Protein AF-A0A564T8R4-F1 (afdb_monomer_lite)

Structure (mmCIF, N/CA/C/O backbone):
data_AF-A0A564T8R4-F1
#
_entry.id   AF-A0A564T8R4-F1
#
loop_
_atom_site.group_PDB
_atom_site.id
_atom_site.type_symbol
_atom_site.label_atom_id
_atom_site.label_alt_id
_atom_site.label_comp_id
_atom_site.label_asym_id
_atom_site.label_entity_id
_atom_site.label_seq_id
_atom_site.pdbx_PDB_ins_code
_atom_site.Cartn_x
_atom_site.Cartn_y
_atom_site.Cartn_z
_atom_site.occupancy
_atom_site.B_iso_or_equiv
_atom_site.auth_seq_id
_atom_site.auth_comp_id
_atom_site.auth_asym_id
_atom_site.auth_atom_id
_atom_site.pdbx_PDB_model_num
ATOM 1 N N . MET A 1 1 ? -27.399 5.917 9.623 1.00 41.03 1 MET A N 1
ATOM 2 C CA . MET A 1 1 ? -26.112 5.172 9.595 1.00 41.03 1 MET A CA 1
ATOM 3 C C . MET A 1 1 ? -25.336 5.195 8.256 1.00 41.03 1 MET A C 1
ATOM 5 O O . MET A 1 1 ? -24.239 4.658 8.219 1.00 41.03 1 MET A O 1
ATOM 9 N N . LYS A 1 2 ? -25.805 5.840 7.167 1.00 41.81 2 LYS A N 1
ATOM 10 C CA . LYS A 1 2 ? -25.158 5.752 5.830 1.00 41.81 2 LYS A CA 1
ATOM 11 C C . LYS A 1 2 ? -23.961 6.697 5.569 1.00 41.81 2 LYS A C 1
ATOM 13 O O . LYS A 1 2 ? -23.139 6.400 4.714 1.00 41.81 2 LYS A O 1
ATOM 18 N N . LYS A 1 3 ? -23.811 7.809 6.306 1.00 46.66 3 LYS A N 1
ATOM 19 C CA . LYS A 1 3 ? -22.878 8.909 5.946 1.00 46.66 3 LYS A CA 1
ATOM 20 C C . LYS A 1 3 ? -21.418 8.731 6.411 1.00 46.66 3 LYS A C 1
ATOM 22 O O . LYS A 1 3 ? -20.539 9.432 5.925 1.00 46.66 3 LYS A O 1
ATOM 27 N N . LYS A 1 4 ? -21.149 7.827 7.365 1.00 51.19 4 LYS A N 1
ATOM 28 C CA . LYS A 1 4 ? -19.799 7.616 7.939 1.00 51.19 4 LYS A CA 1
ATOM 29 C C . LYS A 1 4 ? -18.971 6.595 7.150 1.00 51.19 4 LYS A C 1
ATOM 31 O O . LYS A 1 4 ? -17.756 6.721 7.086 1.00 51.19 4 LYS A O 1
ATOM 36 N N . ASN A 1 5 ? -19.630 5.633 6.498 1.00 55.16 5 ASN A N 1
ATOM 37 C CA . ASN A 1 5 ? -18.953 4.580 5.736 1.00 55.16 5 ASN A CA 1
ATOM 38 C C . ASN A 1 5 ? -18.446 5.069 4.364 1.00 55.16 5 ASN A C 1
ATOM 40 O O . ASN A 1 5 ? -17.424 4.593 3.883 1.00 55.16 5 ASN A O 1
ATOM 44 N N . SER A 1 6 ? -19.106 6.069 3.765 1.00 58.03 6 SER A N 1
ATOM 45 C CA . SER A 1 6 ? -18.702 6.642 2.472 1.00 58.03 6 SER A CA 1
ATOM 46 C C . SER A 1 6 ? -17.365 7.385 2.531 1.00 58.03 6 SER A C 1
ATOM 48 O O . SER A 1 6 ? -16.580 7.295 1.594 1.00 58.03 6 SER A O 1
ATOM 50 N N . LYS A 1 7 ? -17.061 8.064 3.647 1.00 65.88 7 LYS A N 1
ATOM 51 C CA . LYS A 1 7 ? -15.781 8.773 3.838 1.00 65.88 7 LYS A CA 1
ATOM 52 C C . LYS A 1 7 ? -14.586 7.819 3.880 1.00 65.88 7 LYS A C 1
ATOM 54 O O . LYS A 1 7 ? -13.523 8.143 3.367 1.00 65.88 7 LYS A O 1
ATOM 59 N N . ASN A 1 8 ? -14.782 6.635 4.455 1.00 72.00 8 ASN A N 1
ATOM 60 C CA . ASN A 1 8 ? -13.748 5.610 4.530 1.00 72.00 8 ASN A CA 1
ATOM 61 C C . ASN A 1 8 ? -13.461 4.995 3.160 1.00 72.00 8 ASN A C 1
ATOM 63 O O . ASN A 1 8 ? -12.305 4.779 2.829 1.00 72.00 8 ASN A O 1
ATOM 67 N N . ILE A 1 9 ? -14.498 4.740 2.359 1.00 72.94 9 ILE A N 1
ATOM 68 C CA . ILE A 1 9 ? -14.349 4.222 0.990 1.00 72.94 9 ILE A CA 1
ATOM 69 C C . ILE A 1 9 ? -13.658 5.259 0.099 1.00 72.94 9 ILE A C 1
ATOM 71 O O . ILE A 1 9 ? -12.736 4.916 -0.632 1.00 72.94 9 ILE A O 1
ATOM 75 N N . LEU A 1 10 ? -14.036 6.534 0.226 1.00 80.56 10 LEU A N 1
ATOM 76 C CA . LEU A 1 10 ? -13.415 7.627 -0.521 1.00 80.56 10 LEU A CA 1
ATOM 77 C C . LEU A 1 10 ? -11.901 7.723 -0.271 1.00 80.56 10 LEU A C 1
ATOM 79 O O . LEU A 1 10 ? -11.152 7.970 -1.208 1.00 80.56 10 LEU A O 1
ATOM 83 N N . LEU A 1 11 ? -11.447 7.486 0.964 1.00 84.69 11 LEU A N 1
ATOM 84 C CA . LEU A 1 11 ? -10.023 7.478 1.310 1.00 84.69 11 LEU A CA 1
ATOM 85 C C . LEU A 1 11 ? -9.243 6.420 0.510 1.00 84.69 11 LEU A C 1
ATOM 87 O O . LEU A 1 11 ? -8.181 6.719 -0.033 1.00 84.69 11 LEU A O 1
ATOM 91 N N . TRP A 1 12 ? -9.790 5.206 0.402 1.00 82.94 12 TRP A N 1
ATOM 92 C CA . TRP A 1 12 ? -9.191 4.138 -0.401 1.00 82.94 12 TRP A CA 1
ATOM 93 C C . TRP A 1 12 ? -9.220 4.474 -1.895 1.00 82.94 12 TRP A C 1
ATOM 95 O O . TRP A 1 12 ? -8.229 4.261 -2.583 1.00 82.94 12 TRP A O 1
ATOM 105 N N . CYS A 1 13 ? -10.302 5.082 -2.393 1.00 83.00 13 CYS A N 1
ATOM 106 C CA . CYS A 1 13 ? -10.384 5.522 -3.788 1.00 83.00 13 CYS A CA 1
ATOM 107 C C . CYS A 1 13 ? -9.343 6.598 -4.134 1.00 83.00 13 CYS A C 1
ATOM 109 O O . CYS A 1 13 ? -8.703 6.504 -5.178 1.00 83.00 13 CYS A O 1
ATOM 111 N N . ILE A 1 14 ? -9.148 7.597 -3.265 1.00 86.38 14 ILE A N 1
ATOM 112 C CA . ILE A 1 14 ? -8.132 8.645 -3.457 1.00 86.38 14 ILE A CA 1
ATOM 113 C C . ILE A 1 14 ? -6.738 8.020 -3.478 1.00 86.38 14 ILE A C 1
ATOM 115 O O . ILE A 1 14 ? -5.937 8.319 -4.358 1.00 86.38 14 ILE A O 1
ATOM 119 N N . SER A 1 15 ? -6.467 7.117 -2.541 1.00 85.44 15 SER A N 1
ATOM 120 C CA . SER A 1 15 ? -5.196 6.406 -2.474 1.00 85.44 15 SER A CA 1
ATOM 121 C C . SER A 1 15 ? -4.929 5.587 -3.747 1.00 85.44 15 SER A C 1
ATOM 123 O O . SER A 1 15 ? -3.825 5.643 -4.290 1.00 85.44 15 SER A O 1
ATOM 125 N N . CYS A 1 16 ? -5.946 4.902 -4.285 1.00 83.38 16 CYS A N 1
ATOM 126 C CA . CYS A 1 16 ? -5.830 4.170 -5.548 1.00 83.38 16 CYS A CA 1
ATOM 127 C C . CYS A 1 16 ? -5.540 5.118 -6.716 1.00 83.38 16 CYS A C 1
ATOM 129 O O . CYS A 1 16 ? -4.692 4.815 -7.549 1.00 83.38 16 CYS A O 1
ATOM 131 N N . ALA A 1 17 ? -6.216 6.269 -6.776 1.00 85.31 17 ALA A N 1
ATOM 132 C CA . ALA A 1 17 ? -6.003 7.256 -7.831 1.00 85.31 17 ALA A CA 1
ATOM 133 C C . ALA A 1 17 ? -4.572 7.819 -7.807 1.00 85.31 17 ALA A C 1
ATOM 135 O O . ALA A 1 17 ? -3.930 7.907 -8.852 1.00 85.31 17 ALA A O 1
ATOM 136 N N . VAL A 1 18 ? -4.042 8.132 -6.618 1.00 85.00 18 VAL A N 1
ATOM 137 C CA . VAL A 1 18 ? -2.654 8.595 -6.447 1.00 85.00 18 VAL A CA 1
ATOM 138 C C . VAL A 1 18 ? -1.670 7.524 -6.9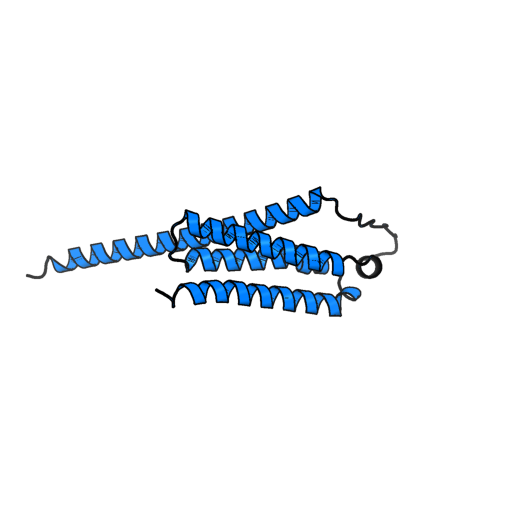11 1.00 85.00 18 VAL A C 1
ATOM 140 O O . VAL A 1 18 ? -0.763 7.824 -7.688 1.00 85.00 18 VAL A O 1
ATOM 143 N N . PHE A 1 19 ? -1.882 6.274 -6.496 1.00 83.56 19 PHE A N 1
ATOM 144 C CA . PHE A 1 19 ? -1.041 5.156 -6.910 1.00 83.56 19 PHE A CA 1
ATOM 145 C C . PHE A 1 19 ? -1.036 4.988 -8.437 1.00 83.56 19 PHE A C 1
ATOM 147 O O . PHE A 1 19 ? 0.029 5.050 -9.046 1.00 83.56 19 PHE A O 1
ATOM 154 N N . LEU A 1 20 ? -2.212 4.907 -9.068 1.00 81.94 20 LEU A N 1
ATOM 155 C CA . LEU A 1 20 ? -2.336 4.752 -10.521 1.00 81.94 20 LEU A CA 1
ATOM 156 C C . LEU A 1 20 ? -1.738 5.931 -11.296 1.00 81.94 20 LEU A C 1
ATOM 158 O O . LEU A 1 20 ? -1.021 5.718 -12.269 1.00 81.94 20 LEU A O 1
ATOM 162 N N . SER A 1 21 ? -1.984 7.171 -10.861 1.00 82.12 21 SER A N 1
ATOM 163 C CA . SER A 1 21 ? -1.413 8.357 -11.515 1.00 82.12 21 SER A CA 1
ATOM 164 C C . SER A 1 21 ? 0.117 8.362 -11.471 1.00 82.12 21 SER A C 1
ATOM 166 O O . SER A 1 21 ? 0.767 8.721 -12.453 1.00 82.12 21 SER A O 1
ATOM 168 N N . THR A 1 22 ? 0.696 7.891 -10.363 1.00 79.06 22 THR A N 1
ATOM 169 C CA . THR A 1 22 ? 2.147 7.810 -10.211 1.00 79.06 22 THR A CA 1
ATOM 170 C C . THR A 1 22 ? 2.721 6.680 -11.059 1.00 79.06 22 THR A C 1
ATOM 172 O O . THR A 1 22 ? 3.738 6.874 -11.717 1.00 79.06 22 THR A O 1
ATOM 175 N N . SER A 1 23 ? 2.039 5.534 -11.132 1.00 75.50 23 SER A N 1
ATOM 176 C CA . SER A 1 23 ? 2.393 4.446 -12.049 1.00 75.50 23 SER A CA 1
ATOM 177 C C . SER A 1 23 ? 2.401 4.905 -13.511 1.00 75.50 23 SER A C 1
ATOM 179 O O . SER A 1 23 ? 3.363 4.637 -14.222 1.00 75.50 23 SER A O 1
ATOM 181 N N . VAL A 1 24 ? 1.393 5.661 -13.958 1.00 78.44 24 VAL A N 1
ATOM 182 C CA . VAL A 1 24 ? 1.363 6.214 -15.327 1.00 78.44 24 VAL A CA 1
ATOM 183 C C . VAL A 1 24 ? 2.513 7.198 -15.559 1.00 78.44 24 VAL A C 1
ATOM 185 O O . VAL A 1 24 ? 3.176 7.136 -16.592 1.00 78.44 24 VAL A O 1
ATOM 188 N N . TYR A 1 25 ? 2.797 8.077 -14.594 1.00 78.88 25 TYR A N 1
ATOM 189 C CA . TYR A 1 25 ? 3.921 9.010 -14.695 1.00 78.88 25 TYR A CA 1
ATOM 190 C C . TYR A 1 25 ? 5.271 8.292 -14.826 1.00 78.88 25 TYR A C 1
ATOM 192 O O . TYR A 1 25 ? 6.100 8.686 -15.651 1.00 78.88 25 TYR A O 1
ATOM 200 N N . ILE A 1 26 ? 5.477 7.230 -14.041 1.00 75.06 26 ILE A N 1
ATOM 201 C CA . ILE A 1 26 ? 6.654 6.364 -14.153 1.00 75.06 26 ILE A CA 1
ATOM 202 C C . ILE A 1 26 ? 6.698 5.768 -15.557 1.00 75.06 26 ILE A C 1
ATOM 204 O O . ILE A 1 26 ? 7.723 5.901 -16.215 1.00 75.06 26 ILE A O 1
ATOM 208 N N . MET A 1 27 ? 5.579 5.221 -16.054 1.00 71.75 27 MET A N 1
ATOM 209 C CA . MET A 1 27 ? 5.492 4.618 -17.389 1.00 71.75 27 MET A CA 1
ATOM 210 C C . MET A 1 27 ? 6.046 5.523 -18.490 1.00 71.75 27 MET A C 1
ATOM 212 O O . MET A 1 27 ? 6.837 5.088 -19.318 1.00 71.75 27 MET A O 1
ATOM 216 N N . MET A 1 28 ? 5.661 6.798 -18.466 1.00 75.75 28 MET A N 1
ATOM 217 C CA . MET A 1 28 ? 6.060 7.770 -19.484 1.00 75.75 28 MET A CA 1
ATOM 218 C C . MET A 1 28 ? 7.529 8.207 -19.389 1.00 75.75 28 MET A C 1
ATOM 220 O O . MET A 1 28 ? 8.041 8.807 -20.329 1.00 75.75 28 MET A O 1
ATOM 224 N N . ASN A 1 29 ? 8.202 7.956 -18.262 1.00 76.25 29 ASN A N 1
ATOM 225 C CA . ASN A 1 29 ? 9.561 8.438 -17.997 1.00 76.25 29 ASN A CA 1
ATOM 226 C C . ASN A 1 29 ? 10.570 7.317 -17.695 1.00 76.25 29 ASN A C 1
ATOM 228 O O . ASN A 1 29 ? 11.721 7.625 -17.394 1.00 76.25 29 ASN A O 1
ATOM 232 N N . LEU A 1 30 ? 10.168 6.042 -17.787 1.00 69.38 30 LEU A N 1
ATOM 233 C CA . LEU A 1 30 ? 10.975 4.867 -17.424 1.00 69.38 30 LEU A CA 1
ATOM 234 C C . LEU A 1 30 ? 12.373 4.870 -18.047 1.00 69.38 30 LEU A C 1
ATOM 236 O O . LEU A 1 30 ? 13.355 4.646 -17.346 1.00 69.38 30 LEU A O 1
ATOM 240 N N . GLU A 1 31 ? 12.466 5.203 -19.333 1.00 67.06 31 GLU A N 1
ATOM 241 C CA . GLU A 1 31 ? 13.716 5.233 -20.105 1.00 67.06 31 GLU A CA 1
ATOM 242 C C . GLU A 1 31 ? 14.724 6.286 -19.632 1.00 67.06 31 GLU A C 1
ATOM 244 O O . GLU A 1 31 ? 15.850 6.300 -20.110 1.00 67.06 31 GLU A O 1
ATOM 249 N N . LYS A 1 32 ? 14.345 7.187 -18.720 1.00 72.81 32 LYS A N 1
ATOM 250 C CA . LYS A 1 32 ? 15.221 8.231 -18.160 1.00 72.81 32 LYS A CA 1
ATOM 251 C C . LYS A 1 32 ? 15.542 8.000 -16.684 1.00 72.81 32 LYS A C 1
ATOM 253 O O . LYS A 1 32 ? 16.277 8.785 -16.087 1.00 72.81 32 LYS A O 1
ATOM 258 N N . LEU A 1 33 ? 14.960 6.968 -16.070 1.00 74.88 33 LEU A N 1
ATOM 259 C CA . LEU A 1 33 ? 15.148 6.674 -14.653 1.00 74.88 33 LEU A 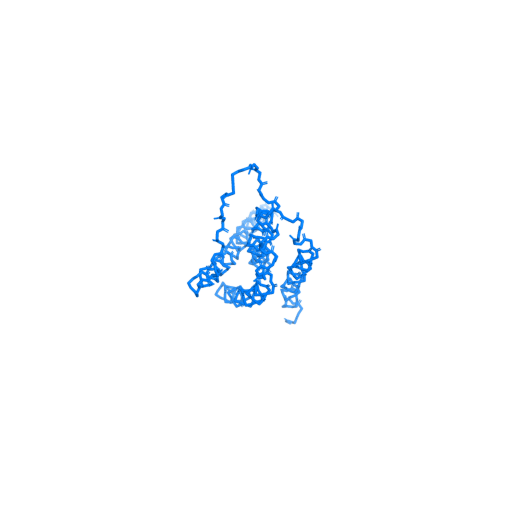CA 1
ATOM 260 C C . LEU A 1 33 ? 16.413 5.839 -14.437 1.00 74.88 33 LEU A C 1
ATOM 262 O O . LEU A 1 33 ? 16.740 4.959 -15.233 1.00 74.88 33 LEU A O 1
ATOM 266 N N . ASN A 1 34 ? 17.099 6.093 -13.321 1.00 78.31 34 ASN A N 1
ATOM 267 C CA . ASN A 1 34 ? 18.124 5.184 -12.814 1.00 78.31 34 ASN A CA 1
ATOM 268 C C . ASN A 1 34 ? 17.483 4.060 -11.974 1.00 78.31 34 ASN A C 1
ATOM 270 O O . ASN A 1 34 ? 16.319 4.150 -11.563 1.00 78.31 34 ASN A O 1
ATOM 274 N N . ILE A 1 35 ? 18.267 3.024 -11.660 1.00 74.69 35 ILE A N 1
ATOM 275 C CA . ILE A 1 35 ? 17.809 1.853 -10.896 1.00 74.69 35 ILE A CA 1
ATOM 276 C C . ILE A 1 35 ? 17.253 2.209 -9.505 1.00 74.69 35 ILE A C 1
ATOM 278 O O . ILE A 1 35 ? 16.269 1.623 -9.057 1.00 74.69 35 ILE A O 1
ATOM 282 N N . LEU A 1 36 ? 17.858 3.181 -8.816 1.00 75.12 36 LEU A N 1
ATOM 283 C CA . LEU A 1 36 ? 17.495 3.582 -7.457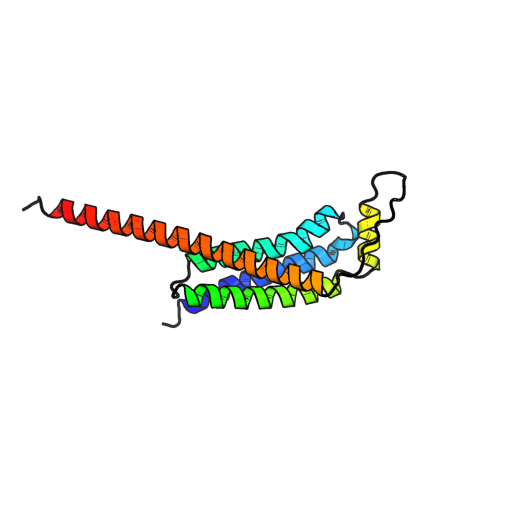 1.00 75.12 36 LEU A CA 1
ATOM 284 C C . LEU A 1 36 ? 16.147 4.306 -7.447 1.00 75.12 36 LEU A C 1
ATOM 286 O O . LEU A 1 36 ? 15.287 4.012 -6.619 1.00 75.12 36 LEU A O 1
ATOM 290 N N . THR A 1 37 ? 15.953 5.240 -8.376 1.00 77.62 37 THR A N 1
ATOM 291 C CA . THR A 1 37 ? 14.707 5.988 -8.537 1.00 77.62 37 THR A CA 1
ATOM 292 C C . THR A 1 37 ? 13.581 5.060 -8.974 1.00 77.62 37 THR A C 1
ATOM 294 O O . THR A 1 37 ? 12.477 5.167 -8.443 1.00 77.62 37 THR A O 1
ATOM 297 N N . TYR A 1 38 ? 13.866 4.106 -9.865 1.00 75.69 38 TYR A N 1
ATOM 298 C CA . TYR A 1 38 ? 12.923 3.051 -10.228 1.00 75.69 38 TYR A CA 1
ATOM 299 C C . TYR A 1 38 ? 12.499 2.229 -9.002 1.00 75.69 38 TYR A C 1
ATOM 301 O O . TYR A 1 38 ? 11.306 2.111 -8.728 1.00 75.69 38 TYR A O 1
ATOM 309 N N . LEU A 1 39 ? 13.455 1.732 -8.209 1.00 76.06 39 LEU A N 1
ATOM 310 C CA . LEU A 1 39 ? 13.161 0.936 -7.015 1.00 76.06 39 LEU A CA 1
ATOM 311 C C . LEU A 1 39 ? 12.343 1.730 -5.983 1.00 76.06 39 LEU A C 1
ATOM 313 O O . LEU A 1 39 ? 11.375 1.218 -5.420 1.00 76.06 39 LEU A O 1
ATOM 317 N N . LEU A 1 40 ? 12.687 2.999 -5.760 1.00 79.88 40 LEU A N 1
ATOM 318 C CA . LEU A 1 40 ? 11.964 3.866 -4.832 1.00 79.88 40 LEU A CA 1
ATOM 319 C C . LEU A 1 40 ? 10.510 4.093 -5.281 1.00 79.88 40 LEU A C 1
ATOM 321 O O . LEU A 1 40 ? 9.585 4.039 -4.471 1.00 79.88 40 LEU A O 1
ATOM 325 N N . LEU A 1 41 ? 10.300 4.337 -6.572 1.00 76.88 41 LEU A N 1
ATOM 326 C CA . LEU A 1 41 ? 8.986 4.662 -7.117 1.00 76.88 41 LEU A CA 1
ATOM 327 C C . LEU A 1 41 ? 8.087 3.431 -7.290 1.00 76.88 41 LEU A C 1
ATOM 329 O O . LEU A 1 41 ? 6.890 3.515 -7.029 1.00 76.88 41 LEU A O 1
ATOM 333 N N . VAL A 1 42 ? 8.649 2.296 -7.705 1.00 74.75 42 VAL A N 1
ATOM 334 C CA . VAL A 1 42 ? 7.880 1.082 -8.017 1.00 74.75 42 VAL A CA 1
ATOM 335 C C . VAL A 1 42 ? 7.732 0.164 -6.805 1.00 74.75 42 VAL A C 1
ATOM 337 O O . VAL A 1 42 ? 6.665 -0.414 -6.616 1.00 74.75 42 VAL A O 1
ATOM 340 N N . ALA A 1 43 ? 8.752 0.045 -5.949 1.00 74.44 43 ALA A N 1
ATOM 341 C CA . ALA A 1 43 ? 8.693 -0.843 -4.785 1.00 74.44 43 ALA A CA 1
ATOM 342 C C . ALA A 1 43 ? 8.301 -0.111 -3.494 1.00 74.44 43 ALA A C 1
ATOM 344 O O . ALA A 1 43 ? 7.444 -0.588 -2.753 1.00 74.44 43 ALA A O 1
ATOM 345 N N . PHE A 1 44 ? 8.896 1.051 -3.203 1.00 80.94 44 PHE A N 1
ATOM 346 C CA . PHE A 1 44 ? 8.712 1.708 -1.902 1.00 80.94 44 PHE A CA 1
ATOM 347 C C . PHE A 1 44 ? 7.457 2.587 -1.832 1.00 80.94 44 PHE A C 1
ATOM 349 O O . PHE A 1 44 ? 6.693 2.515 -0.866 1.00 80.94 44 PHE A O 1
ATOM 356 N N . LEU A 1 45 ? 7.212 3.405 -2.857 1.00 83.50 45 LEU A N 1
ATOM 357 C CA . LEU A 1 45 ? 6.094 4.348 -2.867 1.00 83.50 45 LEU A CA 1
ATOM 358 C C . LEU A 1 45 ? 4.712 3.683 -2.690 1.00 83.50 45 LEU A C 1
ATOM 360 O O . LEU A 1 45 ? 3.914 4.206 -1.907 1.00 83.50 45 LEU A O 1
ATOM 364 N N . PRO A 1 46 ? 4.399 2.533 -3.321 1.00 80.56 46 PRO A N 1
ATOM 365 C CA . PRO A 1 46 ? 3.089 1.898 -3.159 1.00 80.56 46 PRO A CA 1
ATOM 366 C C . PRO A 1 46 ? 2.867 1.389 -1.732 1.00 80.56 46 PRO A C 1
ATOM 368 O O . PRO A 1 46 ? 1.791 1.582 -1.160 1.00 80.56 46 PRO A O 1
ATOM 371 N N . VAL A 1 47 ? 3.911 0.811 -1.127 1.00 85.12 47 VAL A N 1
ATOM 372 C CA . VAL A 1 47 ? 3.909 0.349 0.270 1.00 85.12 47 VAL A CA 1
ATOM 373 C C . VAL A 1 47 ? 3.696 1.532 1.218 1.00 85.12 47 VAL A C 1
ATOM 375 O O . VAL A 1 47 ? 2.907 1.447 2.162 1.00 85.12 47 VAL A O 1
ATOM 378 N N . LEU A 1 48 ? 4.351 2.665 0.945 1.00 87.56 48 LEU A N 1
ATOM 379 C CA . LEU A 1 48 ? 4.212 3.890 1.730 1.00 87.56 48 LEU A CA 1
ATOM 380 C C . LEU A 1 48 ? 2.786 4.457 1.657 1.00 87.56 48 LEU A C 1
ATOM 382 O O . LEU A 1 48 ? 2.185 4.747 2.694 1.00 87.56 48 LEU A O 1
ATOM 386 N N . ILE A 1 49 ? 2.224 4.575 0.448 1.00 87.44 49 ILE A N 1
ATOM 387 C CA . ILE A 1 49 ? 0.848 5.043 0.225 1.00 87.44 49 ILE A CA 1
ATOM 388 C C . ILE A 1 49 ? -0.138 4.157 0.994 1.00 87.44 49 ILE A C 1
ATOM 390 O O . ILE A 1 49 ? -1.003 4.665 1.718 1.00 87.44 49 ILE A O 1
ATOM 394 N N . LEU A 1 50 ? 0.018 2.835 0.897 1.00 88.75 50 LEU A N 1
ATOM 395 C CA . LEU A 1 50 ? -0.806 1.864 1.611 1.00 88.75 50 LEU A CA 1
ATOM 396 C C . LEU A 1 50 ? -0.699 2.041 3.133 1.00 88.75 50 LEU A C 1
ATOM 398 O O . LEU A 1 50 ? -1.723 2.088 3.823 1.00 88.75 50 LEU A O 1
ATOM 402 N N . GLY A 1 51 ? 0.520 2.176 3.660 1.00 89.19 51 GLY A N 1
ATOM 403 C CA . GLY A 1 51 ? 0.781 2.373 5.086 1.00 89.19 51 GLY A CA 1
ATOM 404 C C . GLY A 1 51 ? 0.121 3.640 5.635 1.00 89.19 51 GLY A C 1
ATOM 405 O O . GLY A 1 51 ? -0.602 3.577 6.633 1.00 89.19 51 GLY A O 1
ATOM 406 N N . ILE A 1 52 ? 0.284 4.775 4.947 1.00 89.31 52 ILE A N 1
ATOM 407 C CA . ILE A 1 52 ? -0.317 6.063 5.337 1.00 89.31 52 ILE A CA 1
ATOM 408 C C . ILE A 1 52 ? -1.847 5.995 5.268 1.00 89.31 52 ILE A C 1
ATOM 410 O O . ILE A 1 52 ? -2.537 6.409 6.200 1.00 89.31 52 ILE A O 1
ATOM 414 N N . THR A 1 53 ? -2.396 5.425 4.196 1.00 89.25 53 THR A N 1
ATOM 415 C CA . THR A 1 53 ? -3.852 5.278 4.025 1.00 89.25 53 THR A CA 1
ATOM 416 C C . THR A 1 53 ? -4.444 4.415 5.142 1.00 89.25 53 THR A C 1
ATOM 418 O O . THR A 1 53 ? -5.457 4.769 5.749 1.00 89.25 53 THR A O 1
ATOM 421 N N . SER A 1 54 ? -3.760 3.320 5.483 1.00 87.88 54 SER A N 1
ATOM 422 C CA . SER A 1 54 ? -4.150 2.415 6.568 1.00 87.88 54 SER A CA 1
ATOM 423 C C . SER A 1 54 ? -4.051 3.083 7.940 1.00 87.88 54 SER A C 1
ATOM 425 O O . SER A 1 54 ? -4.906 2.861 8.799 1.00 87.88 54 SER A O 1
ATOM 427 N N . PHE A 1 55 ? -3.052 3.945 8.142 1.00 89.06 55 PHE A N 1
ATOM 428 C CA . PHE A 1 55 ? -2.915 4.770 9.340 1.00 89.06 55 PHE A CA 1
ATOM 429 C C . PHE A 1 55 ? -4.079 5.744 9.511 1.00 89.06 55 PHE A C 1
ATOM 431 O O . PHE A 1 55 ? -4.737 5.746 10.557 1.00 89.06 55 PHE A O 1
ATOM 438 N N . ILE A 1 56 ? -4.392 6.515 8.467 1.00 87.75 56 ILE A N 1
ATOM 439 C CA . ILE A 1 56 ? -5.517 7.455 8.474 1.00 87.75 56 ILE A CA 1
ATOM 440 C C . ILE A 1 56 ? -6.825 6.696 8.727 1.00 87.75 56 ILE A C 1
ATOM 442 O O . ILE A 1 56 ? -7.642 7.119 9.546 1.00 87.75 56 ILE A O 1
ATOM 446 N N . TYR A 1 57 ? -7.007 5.536 8.093 1.00 85.94 57 TYR A N 1
ATOM 447 C CA . TYR A 1 57 ? -8.173 4.688 8.318 1.00 85.94 57 TYR A CA 1
ATOM 448 C C . TYR A 1 57 ? -8.262 4.181 9.766 1.00 85.94 57 TYR A C 1
ATOM 450 O O . TYR A 1 57 ? -9.330 4.249 10.377 1.00 85.94 57 TYR A O 1
ATOM 458 N N . GLY A 1 58 ? -7.154 3.712 10.348 1.00 84.19 58 GLY A N 1
ATOM 459 C CA . GLY A 1 58 ? -7.097 3.264 11.743 1.00 84.19 58 GLY A CA 1
ATOM 460 C C . GLY A 1 58 ? -7.499 4.361 12.734 1.00 84.19 58 GLY A C 1
ATOM 461 O O . GLY A 1 58 ? -8.208 4.083 13.710 1.00 84.19 58 GLY A O 1
ATOM 462 N N . PHE A 1 59 ? -7.107 5.602 12.432 1.00 84.31 59 PHE A N 1
ATOM 463 C CA . PHE A 1 59 ? -7.428 6.796 13.208 1.00 84.31 59 PHE A CA 1
ATOM 464 C C . PHE A 1 59 ? -8.889 7.254 13.044 1.00 84.31 59 PHE A C 1
ATOM 466 O O . PHE A 1 59 ? -9.573 7.500 14.037 1.00 84.31 59 PHE A O 1
ATOM 473 N N . LEU A 1 60 ? -9.395 7.344 11.809 1.00 83.06 60 LEU A N 1
ATOM 474 C CA . LEU A 1 60 ? -10.732 7.883 11.518 1.00 83.06 60 LEU A CA 1
ATOM 475 C C . LEU A 1 60 ? -11.865 6.874 11.723 1.00 83.06 60 LEU A C 1
ATOM 477 O O . LEU A 1 60 ? -13.002 7.262 11.989 1.00 83.06 60 LEU A O 1
ATOM 481 N N . SER A 1 61 ? -11.588 5.580 11.580 1.00 80.25 61 SER A N 1
ATOM 482 C CA . SER A 1 61 ? -12.629 4.560 11.631 1.00 80.25 61 SER A CA 1
ATOM 483 C C . SER A 1 61 ? -13.163 4.367 13.057 1.00 80.25 61 SER A C 1
ATOM 485 O O . SER A 1 61 ? -12.415 4.306 14.040 1.00 80.25 61 SER A O 1
ATOM 487 N N . ASP A 1 62 ? -14.482 4.219 13.174 1.00 77.94 62 ASP A N 1
ATOM 488 C CA . ASP A 1 62 ? -15.182 3.880 14.423 1.00 77.94 62 ASP A CA 1
ATOM 489 C C . ASP A 1 62 ? -15.542 2.394 14.516 1.00 77.94 62 ASP A C 1
ATOM 491 O O . ASP A 1 62 ? -16.272 1.972 15.410 1.00 77.94 62 ASP A O 1
ATOM 495 N N . LEU A 1 63 ? -15.054 1.576 13.581 1.00 74.56 63 LEU A N 1
ATOM 496 C CA . LEU A 1 63 ? -15.314 0.142 13.614 1.00 74.56 63 LEU A CA 1
ATOM 497 C C . LEU A 1 63 ? -14.629 -0.525 14.816 1.00 74.56 63 LEU A C 1
ATOM 499 O O . LEU A 1 63 ? -13.586 -0.087 15.301 1.00 74.56 63 LEU A O 1
ATOM 503 N N . LYS A 1 64 ? -15.187 -1.651 15.273 1.00 78.25 64 LYS A N 1
ATOM 504 C CA . LYS A 1 64 ? -14.533 -2.492 16.286 1.00 78.25 64 LYS A CA 1
ATOM 505 C C . LYS A 1 64 ? -13.157 -2.951 15.784 1.00 78.25 64 LYS A C 1
ATOM 507 O O . LYS A 1 64 ? -12.996 -3.207 14.589 1.00 78.25 64 LYS A O 1
ATOM 512 N N . LYS A 1 65 ? -12.192 -3.109 16.701 1.00 74.62 65 LYS A N 1
ATOM 513 C CA . LYS A 1 65 ? -10.778 -3.432 16.410 1.00 74.62 65 LYS A CA 1
ATOM 514 C C . LYS A 1 65 ? -10.628 -4.532 15.347 1.00 74.62 65 LYS A C 1
ATOM 516 O O . LYS A 1 65 ? -10.003 -4.292 14.324 1.00 74.62 65 LYS A O 1
ATOM 521 N N . TYR A 1 66 ? -11.279 -5.682 15.528 1.00 78.12 66 TYR A N 1
ATOM 522 C CA . TYR A 1 66 ? -11.202 -6.812 14.590 1.00 78.12 66 TYR A CA 1
ATOM 523 C C . TYR A 1 66 ? -11.724 -6.486 13.178 1.00 78.12 66 TYR A C 1
ATOM 525 O O . TYR A 1 66 ? -11.111 -6.876 12.189 1.00 78.12 66 TYR A O 1
ATOM 533 N N . ARG A 1 67 ? -12.812 -5.709 13.059 1.00 79.94 67 ARG A N 1
ATOM 534 C CA . ARG A 1 67 ? -13.351 -5.291 11.753 1.00 79.94 67 ARG A CA 1
ATOM 535 C C . ARG A 1 67 ? -12.440 -4.294 11.042 1.00 79.94 67 ARG A C 1
ATOM 537 O O . ARG A 1 67 ? -12.386 -4.313 9.819 1.00 79.94 67 ARG A O 1
ATOM 544 N N . LYS A 1 68 ? -11.723 -3.440 11.782 1.00 81.44 68 LYS A N 1
ATOM 545 C CA . LYS A 1 68 ? -10.751 -2.503 11.194 1.00 81.44 68 LYS A CA 1
ATOM 546 C C . LYS A 1 68 ? -9.627 -3.254 10.490 1.00 81.44 68 LYS A C 1
ATOM 548 O O . LYS A 1 68 ? -9.405 -3.008 9.311 1.00 81.44 68 LYS A O 1
ATOM 553 N N . TYR A 1 69 ? -8.992 -4.194 11.192 1.00 82.88 69 TYR A N 1
ATOM 554 C CA . TYR A 1 69 ? -7.911 -4.998 10.620 1.00 82.88 69 TYR A CA 1
ATOM 555 C C . TYR A 1 69 ? -8.395 -5.851 9.450 1.00 82.88 69 TYR A C 1
ATOM 557 O O . TYR A 1 69 ? -7.712 -5.894 8.438 1.00 82.88 69 TYR A O 1
ATOM 565 N N . GLY A 1 70 ? -9.598 -6.434 9.531 1.00 84.12 70 GLY A N 1
ATOM 566 C CA . GLY A 1 70 ? -10.181 -7.168 8.404 1.00 84.12 70 GLY A CA 1
ATOM 567 C C . GLY A 1 70 ? -10.266 -6.328 7.124 1.00 84.12 70 GLY A C 1
ATOM 568 O O . GLY A 1 70 ? -9.778 -6.756 6.088 1.00 84.12 70 GLY A O 1
ATOM 569 N N . VAL A 1 71 ? -10.802 -5.102 7.202 1.00 84.62 71 VAL A N 1
ATOM 570 C CA . VAL A 1 71 ? -10.908 -4.205 6.031 1.00 84.62 71 VAL A CA 1
ATOM 571 C C . VAL A 1 71 ? -9.535 -3.815 5.485 1.00 84.62 71 VAL A C 1
ATOM 573 O O . VAL A 1 71 ? -9.328 -3.825 4.277 1.00 84.62 71 VAL A O 1
ATOM 576 N N . VAL A 1 72 ? -8.602 -3.477 6.372 1.00 86.25 72 VAL A N 1
ATOM 577 C CA . VAL A 1 72 ? -7.237 -3.062 6.019 1.00 86.25 72 VAL A CA 1
ATOM 578 C C . VAL A 1 72 ? -6.490 -4.196 5.310 1.00 86.25 72 VAL A C 1
ATOM 580 O O . VAL A 1 72 ? -5.912 -3.971 4.252 1.00 86.25 72 VAL A O 1
ATOM 583 N N . ILE A 1 73 ? -6.601 -5.428 5.817 1.00 87.50 73 ILE A N 1
ATOM 584 C CA . ILE A 1 73 ? -6.040 -6.622 5.174 1.00 87.50 73 ILE A CA 1
ATOM 585 C C . ILE A 1 73 ? -6.663 -6.824 3.791 1.00 87.50 73 ILE A C 1
ATOM 587 O O . ILE A 1 73 ? -5.930 -6.960 2.819 1.00 87.50 73 ILE A O 1
ATOM 591 N N . THR A 1 74 ? -7.996 -6.792 3.669 1.00 87.06 74 THR A N 1
ATOM 592 C CA . THR A 1 74 ? -8.672 -6.965 2.372 1.00 87.06 74 THR A CA 1
ATOM 593 C C . THR A 1 74 ? -8.230 -5.918 1.347 1.00 87.06 74 THR A C 1
ATOM 595 O O . THR A 1 74 ? -7.982 -6.261 0.194 1.00 87.06 74 THR A O 1
ATOM 598 N N . MET A 1 75 ? -8.080 -4.655 1.752 1.00 84.31 75 MET A N 1
ATOM 599 C CA . MET A 1 75 ? -7.599 -3.601 0.853 1.00 84.31 75 MET A CA 1
ATOM 600 C C . MET A 1 75 ? -6.127 -3.793 0.478 1.00 84.31 75 MET A C 1
ATOM 602 O O . MET A 1 75 ? -5.782 -3.624 -0.688 1.00 84.31 75 MET A O 1
ATOM 606 N N . ALA A 1 76 ? -5.272 -4.221 1.411 1.00 86.38 76 ALA A N 1
ATOM 607 C CA . ALA A 1 76 ? -3.880 -4.566 1.117 1.00 86.38 76 ALA A CA 1
ATOM 608 C C . ALA A 1 76 ? -3.763 -5.707 0.094 1.00 86.38 76 ALA A C 1
ATOM 610 O O . ALA A 1 76 ? -2.892 -5.662 -0.778 1.00 86.38 76 ALA A O 1
ATOM 611 N N . VAL A 1 77 ? -4.671 -6.690 0.145 1.00 86.50 77 VAL A N 1
ATOM 612 C CA . VAL A 1 77 ? -4.750 -7.753 -0.869 1.00 86.50 77 VAL A CA 1
ATOM 613 C C . VAL A 1 77 ? -5.064 -7.173 -2.242 1.00 86.50 77 VAL A C 1
ATOM 615 O O . VAL A 1 77 ? -4.342 -7.443 -3.197 1.00 86.50 77 VAL A O 1
ATOM 618 N N . ILE A 1 78 ? -6.098 -6.335 -2.336 1.00 85.69 78 ILE A N 1
ATOM 619 C CA . ILE A 1 78 ? -6.506 -5.708 -3.600 1.00 85.69 78 ILE A CA 1
ATOM 620 C C . ILE A 1 78 ? -5.358 -4.871 -4.182 1.00 85.69 78 ILE A C 1
ATOM 622 O O . ILE A 1 78 ? -5.038 -5.007 -5.360 1.00 85.69 78 ILE A O 1
ATOM 626 N N . TYR A 1 79 ? -4.685 -4.070 -3.354 1.00 82.88 79 TYR A N 1
ATOM 627 C CA . TYR A 1 79 ? -3.520 -3.284 -3.771 1.00 82.88 79 TYR A CA 1
ATOM 628 C C . TYR A 1 79 ? -2.373 -4.148 -4.282 1.00 82.88 79 TYR A C 1
ATOM 630 O O . TYR A 1 79 ? -1.745 -3.802 -5.279 1.00 82.88 79 TYR A O 1
ATOM 638 N N . SER A 1 80 ? -2.114 -5.278 -3.627 1.00 82.69 80 SER A N 1
ATOM 639 C CA . SER A 1 80 ? -1.058 -6.199 -4.044 1.00 82.69 80 SER A CA 1
ATOM 640 C C . SER A 1 80 ? -1.358 -6.813 -5.411 1.00 82.69 80 SER A C 1
ATOM 642 O O . SER A 1 80 ? -0.461 -6.906 -6.242 1.00 82.69 80 SER A O 1
ATOM 644 N N . VAL A 1 81 ? -2.621 -7.165 -5.679 1.00 82.69 81 VAL A N 1
ATOM 645 C CA . VAL A 1 81 ? -3.043 -7.676 -6.993 1.00 82.69 81 VAL A CA 1
ATOM 646 C C . VAL A 1 81 ? -2.889 -6.604 -8.073 1.00 82.69 81 VAL A C 1
ATOM 648 O O . VAL A 1 81 ? -2.332 -6.883 -9.131 1.00 82.69 81 VAL A O 1
ATOM 651 N N . ILE A 1 82 ? -3.322 -5.366 -7.810 1.00 80.75 82 ILE A N 1
ATOM 652 C CA . ILE A 1 82 ? -3.175 -4.257 -8.768 1.00 80.75 82 ILE A CA 1
ATOM 653 C C . ILE A 1 82 ? -1.690 -3.969 -9.037 1.00 80.75 82 ILE A C 1
ATOM 655 O O . ILE A 1 82 ? -1.292 -3.832 -10.191 1.00 80.75 82 ILE A O 1
ATOM 659 N N . GLY A 1 83 ? -0.862 -3.916 -7.990 1.00 77.31 83 GLY A N 1
ATOM 660 C CA . GLY A 1 83 ? 0.581 -3.706 -8.116 1.00 77.31 83 GLY A CA 1
ATOM 661 C C . GLY A 1 83 ? 1.276 -4.823 -8.892 1.00 77.31 83 GLY A C 1
ATOM 662 O O . GLY A 1 83 ? 2.132 -4.545 -9.724 1.00 77.31 83 GLY A O 1
ATOM 663 N N . MET A 1 84 ? 0.865 -6.077 -8.691 1.00 75.06 84 MET A N 1
ATOM 664 C CA . MET A 1 84 ? 1.376 -7.211 -9.461 1.00 75.06 84 MET A CA 1
ATOM 665 C C . MET A 1 84 ? 1.034 -7.088 -10.949 1.00 75.06 84 MET A C 1
ATOM 667 O O . MET A 1 84 ? 1.909 -7.282 -11.789 1.00 75.06 84 MET A O 1
ATOM 671 N N . MET A 1 85 ? -0.206 -6.713 -11.279 1.00 76.06 85 MET A N 1
ATOM 672 C CA . MET A 1 85 ? -0.614 -6.493 -12.670 1.00 76.06 85 MET A CA 1
ATOM 673 C C . MET A 1 85 ? 0.181 -5.355 -13.313 1.00 76.06 85 MET A C 1
ATOM 675 O O . MET A 1 85 ? 0.655 -5.504 -14.431 1.00 76.06 85 MET A O 1
ATOM 679 N N . LEU A 1 86 ? 0.395 -4.248 -12.598 1.00 74.25 86 LEU A N 1
ATOM 680 C CA . LEU A 1 86 ? 1.211 -3.131 -13.079 1.00 74.25 86 LEU A CA 1
ATOM 681 C C . LEU A 1 86 ? 2.683 -3.515 -13.268 1.00 74.25 86 LEU A C 1
ATOM 683 O O . LEU A 1 86 ? 3.279 -3.160 -14.278 1.00 74.25 86 LEU A O 1
ATOM 687 N N . ASN A 1 87 ? 3.266 -4.276 -12.342 1.00 70.38 87 ASN A N 1
ATOM 688 C CA . ASN A 1 87 ? 4.650 -4.733 -12.465 1.00 70.38 87 ASN A CA 1
ATOM 689 C C . ASN A 1 87 ? 4.852 -5.653 -13.673 1.00 70.38 87 ASN A C 1
ATOM 691 O O . ASN A 1 87 ? 5.884 -5.554 -14.325 1.00 70.38 87 ASN A O 1
ATOM 695 N N . LEU A 1 88 ? 3.870 -6.489 -14.024 1.00 68.88 88 LEU A N 1
ATOM 696 C CA . LEU A 1 88 ? 3.923 -7.275 -15.262 1.00 68.88 88 LEU A CA 1
ATOM 697 C C . LEU A 1 88 ? 3.979 -6.392 -16.520 1.00 68.88 88 LEU A C 1
ATOM 699 O O . LEU A 1 88 ? 4.585 -6.796 -17.504 1.00 68.88 88 LEU A O 1
ATOM 703 N N . TYR A 1 89 ? 3.393 -5.191 -16.483 1.00 66.00 89 TYR A N 1
ATOM 704 C CA . TYR A 1 89 ? 3.513 -4.207 -17.565 1.00 66.00 89 TYR A CA 1
ATOM 705 C C . TYR A 1 89 ? 4.834 -3.423 -17.532 1.00 66.00 89 TYR A C 1
ATOM 707 O O . TYR A 1 89 ? 5.317 -3.017 -18.584 1.00 66.00 89 TYR A O 1
ATOM 715 N N . PHE A 1 90 ? 5.412 -3.180 -16.351 1.00 62.94 90 PHE A N 1
ATOM 716 C CA . PHE A 1 90 ? 6.649 -2.401 -16.205 1.00 62.94 90 PHE A CA 1
ATOM 717 C C . PHE A 1 90 ? 7.928 -3.203 -16.435 1.00 62.94 90 PHE A C 1
ATOM 719 O O . PHE A 1 90 ? 8.923 -2.643 -16.893 1.00 62.94 90 PHE A O 1
ATOM 726 N N . VAL A 1 91 ? 7.917 -4.498 -16.121 1.00 60.03 91 VAL A N 1
ATOM 727 C CA . VAL A 1 91 ? 9.068 -5.395 -16.280 1.00 60.03 91 VAL A CA 1
ATOM 728 C C . VAL A 1 91 ? 9.086 -5.952 -17.707 1.00 60.03 91 VAL A C 1
ATOM 730 O O . VAL A 1 91 ? 9.081 -7.160 -17.930 1.00 60.03 91 VAL A O 1
ATOM 733 N N . ASP A 1 92 ? 9.094 -5.056 -18.693 1.00 63.09 92 ASP A N 1
ATOM 734 C CA . ASP A 1 92 ? 9.531 -5.418 -20.036 1.00 63.09 92 ASP A CA 1
ATOM 735 C C . ASP A 1 92 ? 11.066 -5.409 -20.060 1.00 63.09 92 ASP A C 1
ATOM 737 O O . ASP A 1 92 ? 11.721 -4.470 -19.595 1.00 63.09 92 ASP A O 1
ATOM 741 N N . SER A 1 93 ? 11.643 -6.478 -20.600 1.00 59.97 93 SER A N 1
ATOM 742 C CA . SER A 1 93 ? 13.086 -6.671 -20.758 1.00 59.97 93 SER A CA 1
ATOM 743 C C . SER A 1 93 ? 13.782 -5.479 -21.429 1.00 59.97 93 SER A C 1
ATOM 745 O O . SER A 1 93 ? 14.909 -5.141 -21.069 1.00 59.97 93 SER A O 1
ATOM 747 N N . VAL A 1 94 ? 13.092 -4.792 -22.344 1.00 59.97 94 VAL A N 1
ATOM 748 C CA . VAL A 1 94 ? 13.598 -3.606 -23.052 1.00 59.97 94 VAL A CA 1
ATOM 749 C C . VAL A 1 94 ? 13.769 -2.416 -22.103 1.00 59.97 94 VAL A C 1
ATOM 751 O O . VAL A 1 94 ? 14.808 -1.757 -22.097 1.00 59.97 94 VAL A O 1
ATOM 754 N N . VAL A 1 95 ? 12.782 -2.178 -21.241 1.00 64.19 95 VAL A N 1
ATOM 755 C CA . VAL A 1 95 ? 12.786 -1.065 -20.285 1.00 64.19 95 VAL A CA 1
ATOM 756 C C . VAL A 1 95 ? 13.830 -1.287 -19.192 1.00 64.19 95 VAL A C 1
ATOM 758 O O . VAL A 1 95 ? 14.565 -0.368 -18.827 1.00 64.19 95 VAL A O 1
ATOM 761 N N . MET A 1 96 ? 13.944 -2.524 -18.703 1.00 67.50 96 MET A N 1
ATOM 762 C CA . MET A 1 96 ? 14.935 -2.879 -17.688 1.00 67.50 96 MET A CA 1
ATOM 763 C C . MET A 1 96 ? 16.367 -2.664 -18.197 1.00 67.50 96 MET A C 1
ATOM 765 O O . MET A 1 96 ? 17.212 -2.156 -17.460 1.00 67.50 96 MET A O 1
ATOM 769 N N . ASN A 1 97 ? 16.626 -2.974 -19.471 1.00 65.81 97 ASN A N 1
ATOM 770 C CA . ASN A 1 97 ? 17.927 -2.744 -20.097 1.00 65.81 97 ASN A CA 1
ATOM 771 C C . ASN A 1 97 ? 18.273 -1.250 -20.181 1.00 65.81 97 ASN A C 1
ATOM 773 O O . ASN A 1 97 ? 19.383 -0.876 -19.805 1.00 65.81 97 ASN A O 1
ATOM 777 N N . HIS A 1 98 ? 17.325 -0.386 -20.561 1.00 67.50 98 HIS A N 1
ATOM 778 C CA . HIS A 1 98 ? 17.550 1.065 -20.563 1.00 67.50 98 HIS A CA 1
ATOM 779 C C . HIS A 1 98 ? 17.806 1.638 -19.161 1.00 67.50 98 HIS A C 1
ATOM 781 O O . HIS A 1 98 ? 18.686 2.481 -18.985 1.00 67.50 98 HIS A O 1
ATOM 787 N N . ILE A 1 99 ? 17.111 1.145 -18.131 1.00 66.62 99 ILE A N 1
ATOM 788 C CA . ILE A 1 99 ? 17.360 1.560 -16.738 1.00 66.62 99 ILE A CA 1
ATOM 789 C C . ILE A 1 99 ? 18.774 1.155 -16.285 1.00 66.62 99 ILE A C 1
ATOM 791 O O . ILE A 1 99 ? 19.459 1.930 -15.609 1.00 66.62 99 ILE A O 1
ATOM 795 N N . ILE A 1 100 ? 19.230 -0.047 -16.657 1.00 69.06 100 ILE A N 1
ATOM 796 C CA . ILE A 1 100 ? 20.590 -0.519 -16.359 1.00 69.06 100 ILE A CA 1
ATOM 797 C C . ILE A 1 100 ? 21.621 0.355 -17.079 1.00 69.06 100 ILE A C 1
ATOM 799 O O . ILE A 1 100 ? 22.602 0.766 -16.462 1.00 69.06 100 ILE A O 1
ATOM 803 N N . GLU A 1 101 ? 21.398 0.684 -18.353 1.00 68.44 101 GLU A N 1
ATOM 804 C CA . GLU A 1 101 ? 22.281 1.562 -19.128 1.00 68.44 101 GLU A CA 1
ATOM 805 C C . GLU A 1 101 ? 22.407 2.958 -18.513 1.00 68.44 101 GLU A C 1
ATOM 807 O O . GLU A 1 101 ? 23.526 3.425 -18.312 1.00 68.44 101 GLU A O 1
ATOM 812 N N . ASN A 1 102 ? 21.297 3.573 -18.098 1.00 71.75 102 ASN A N 1
ATOM 813 C CA . ASN A 1 102 ? 21.298 4.872 -17.412 1.00 71.75 102 ASN A CA 1
ATOM 814 C C . ASN A 1 102 ? 21.993 4.860 -16.044 1.00 71.75 102 ASN A C 1
ATOM 816 O O . ASN A 1 102 ? 22.295 5.914 -15.484 1.00 71.75 102 ASN A O 1
ATOM 820 N N . THR A 1 103 ? 22.207 3.675 -15.474 1.00 66.25 103 THR A N 1
ATOM 821 C CA . THR A 1 103 ? 22.834 3.490 -14.161 1.00 66.25 103 THR A CA 1
ATOM 822 C C . THR A 1 103 ? 24.338 3.211 -14.272 1.00 66.25 103 THR A C 1
ATOM 824 O O . THR A 1 103 ? 25.048 3.295 -13.270 1.00 66.25 103 THR A O 1
ATOM 827 N N . LYS A 1 104 ? 24.866 2.911 -15.469 1.00 65.06 104 LYS A N 1
ATOM 828 C CA . LYS A 1 104 ? 26.300 2.658 -15.668 1.00 65.06 104 LYS A CA 1
ATOM 829 C C . LYS A 1 104 ? 27.109 3.939 -15.454 1.00 65.06 104 LYS A C 1
ATOM 831 O O . LYS A 1 104 ? 27.263 4.764 -16.348 1.00 65.06 104 LYS A O 1
ATOM 836 N N . VAL A 1 105 ? 27.672 4.073 -14.258 1.00 55.03 105 VAL A N 1
ATOM 837 C CA . VAL A 1 105 ? 28.705 5.058 -13.937 1.00 55.03 105 VAL A CA 1
ATOM 838 C C . VAL A 1 105 ? 30.048 4.328 -14.001 1.00 55.03 105 VAL A C 1
ATOM 840 O O . VAL A 1 105 ? 30.413 3.637 -13.058 1.00 55.03 105 VAL A O 1
ATOM 843 N N . SER A 1 106 ? 30.776 4.495 -15.110 1.00 46.12 106 SER A N 1
ATOM 844 C CA . SER A 1 106 ? 32.146 4.002 -15.372 1.00 46.12 106 SER A CA 1
ATOM 845 C C . SER A 1 106 ? 32.301 2.708 -16.196 1.00 46.12 106 SER A C 1
ATOM 847 O O . SER A 1 106 ? 31.448 1.827 -16.226 1.00 46.12 106 SER A O 1
ATOM 849 N N . SER A 1 107 ? 33.427 2.655 -16.912 1.00 49.56 107 SER A N 1
ATOM 850 C CA . SER A 1 107 ? 33.798 1.828 -18.074 1.00 49.56 107 SER A CA 1
ATOM 851 C C . SER A 1 107 ? 34.052 0.334 -17.819 1.00 49.56 107 SER A C 1
ATOM 853 O O . SER A 1 107 ? 34.606 -0.341 -18.682 1.00 49.56 107 SER A O 1
ATOM 855 N N . GLU A 1 108 ? 33.633 -0.205 -16.677 1.00 49.53 108 GLU A N 1
ATOM 856 C CA . GLU A 1 108 ? 33.623 -1.648 -16.432 1.00 49.53 108 GLU A CA 1
ATOM 857 C C . GLU A 1 108 ? 32.178 -2.133 -16.438 1.00 49.53 108 GLU A C 1
ATOM 859 O O . GLU A 1 108 ? 31.375 -1.827 -15.557 1.00 49.53 108 GLU A O 1
ATOM 864 N N . SER A 1 109 ? 31.821 -2.867 -17.489 1.00 47.12 109 SER A N 1
ATOM 865 C CA . SER A 1 109 ? 30.484 -3.413 -17.673 1.00 47.12 109 SER A CA 1
ATOM 866 C C . SER A 1 109 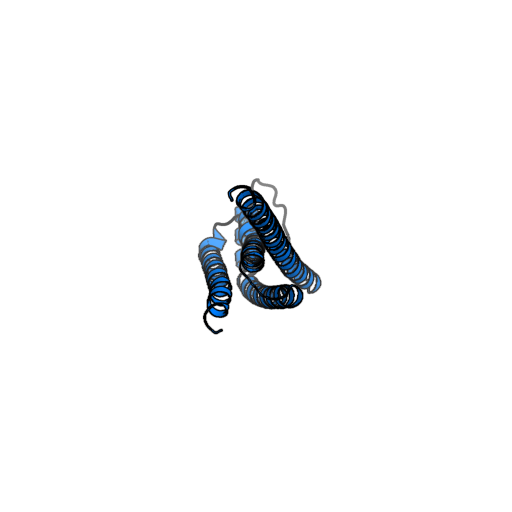? 30.222 -4.535 -16.668 1.00 47.12 109 SER A C 1
ATOM 868 O O . SER A 1 109 ? 30.325 -5.715 -17.002 1.00 47.12 109 SER A O 1
ATOM 870 N N . VAL A 1 110 ? 29.850 -4.184 -15.438 1.00 49.78 110 VAL A N 1
ATOM 871 C CA . VAL A 1 110 ? 29.206 -5.130 -14.525 1.00 49.78 110 VAL A CA 1
ATOM 872 C C . VAL A 1 110 ? 27.840 -5.454 -15.126 1.00 49.78 110 VAL A C 1
ATOM 874 O O . VAL A 1 110 ? 26.929 -4.624 -15.132 1.00 49.78 110 VAL A O 1
ATOM 877 N N . SER A 1 111 ? 27.706 -6.646 -15.709 1.00 48.44 111 SER A N 1
ATOM 878 C CA . SER A 1 111 ? 26.425 -7.134 -16.212 1.00 48.44 111 SER A CA 1
ATOM 879 C C . SER A 1 111 ? 25.523 -7.446 -15.020 1.00 48.44 111 SER A C 1
ATOM 881 O O . SER A 1 111 ? 25.683 -8.473 -14.362 1.00 48.44 111 SER A O 1
ATOM 883 N N . MET A 1 112 ? 24.587 -6.549 -14.715 1.00 53.91 112 MET A N 1
ATOM 884 C CA . MET A 1 112 ? 23.536 -6.832 -13.743 1.00 53.91 112 MET A CA 1
ATOM 885 C C . MET A 1 112 ? 22.441 -7.646 -14.426 1.00 53.91 112 MET A C 1
ATOM 887 O O . MET A 1 112 ? 21.685 -7.124 -15.242 1.00 53.91 112 MET A O 1
ATOM 891 N N . THR A 1 113 ? 22.358 -8.933 -14.105 1.00 51.44 113 THR A N 1
ATOM 892 C CA . THR A 1 113 ? 21.269 -9.798 -14.564 1.00 51.44 113 THR A CA 1
ATOM 893 C C . THR A 1 113 ? 20.082 -9.628 -13.620 1.00 51.44 113 THR A C 1
ATOM 895 O O . THR A 1 113 ? 20.110 -10.098 -12.484 1.00 51.44 113 THR A O 1
ATOM 898 N N . VAL A 1 114 ? 19.031 -8.943 -14.073 1.00 56.16 114 VAL A N 1
ATOM 899 C CA . VAL A 1 114 ? 17.756 -8.882 -13.346 1.00 56.16 114 VAL A CA 1
ATOM 900 C C . VAL A 1 114 ? 16.975 -10.143 -13.698 1.00 56.16 114 VAL A C 1
ATOM 902 O O . VAL A 1 114 ? 16.422 -10.266 -14.788 1.00 56.16 114 VAL A O 1
ATOM 905 N N . GLN A 1 115 ? 17.002 -11.125 -12.801 1.00 56.97 115 GLN A N 1
ATOM 906 C CA . GLN A 1 115 ? 16.275 -12.377 -12.984 1.00 56.97 115 GLN A CA 1
ATOM 907 C C . GLN A 1 115 ? 14.774 -12.134 -12.763 1.00 56.97 115 GLN A C 1
ATOM 909 O O . GLN A 1 115 ? 14.388 -11.385 -11.865 1.00 56.97 115 GLN A O 1
ATOM 914 N N . SER A 1 116 ? 13.919 -12.747 -13.586 1.00 58.56 116 SER A N 1
ATOM 915 C CA . SER A 1 116 ? 12.466 -12.668 -13.411 1.00 58.56 116 SER A CA 1
ATOM 916 C C . SER A 1 116 ? 12.081 -13.187 -12.024 1.00 58.56 116 SER A C 1
ATOM 918 O O . SER A 1 116 ? 12.466 -14.304 -11.668 1.00 58.56 116 SER A O 1
ATOM 920 N N . GLY A 1 117 ? 11.334 -12.386 -11.260 1.00 62.50 117 GLY A N 1
ATOM 921 C CA . GLY A 1 117 ? 10.948 -12.716 -9.888 1.00 62.50 117 GLY A CA 1
ATOM 922 C C . GLY A 1 117 ? 10.245 -14.070 -9.793 1.00 62.50 117 GLY A C 1
ATOM 923 O O . GLY A 1 117 ? 9.374 -14.400 -10.600 1.00 62.50 117 GLY A O 1
ATOM 924 N N . THR A 1 118 ? 10.633 -14.858 -8.799 1.00 70.81 118 THR A N 1
ATOM 925 C CA . THR A 1 118 ? 10.014 -16.146 -8.499 1.00 70.81 118 THR A CA 1
ATOM 926 C C . THR A 1 118 ? 8.653 -15.948 -7.826 1.00 70.81 118 THR A C 1
ATOM 928 O O . THR A 1 118 ?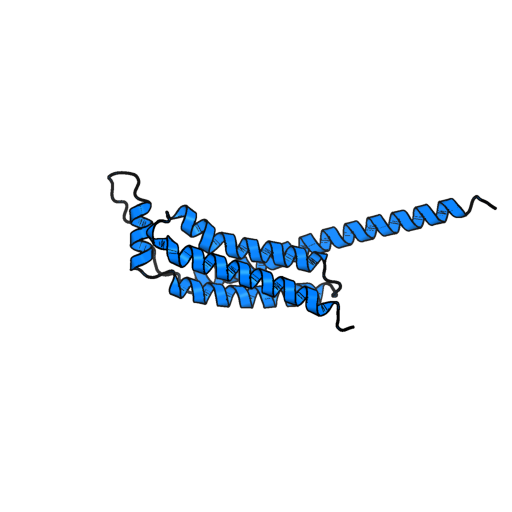 8.351 -14.892 -7.265 1.00 70.81 118 THR A O 1
ATOM 931 N N . THR A 1 119 ? 7.829 -16.998 -7.789 1.00 67.81 119 THR A N 1
ATOM 932 C CA . THR A 1 119 ? 6.581 -17.008 -7.004 1.00 67.81 119 THR A CA 1
ATOM 933 C C . THR A 1 119 ? 6.821 -16.656 -5.526 1.00 67.81 119 THR A C 1
ATOM 935 O O . THR A 1 119 ? 5.959 -16.054 -4.884 1.00 67.81 119 THR A O 1
ATOM 938 N N . GLY A 1 120 ? 8.000 -16.990 -4.985 1.00 71.56 120 GLY A N 1
ATOM 939 C CA . GLY A 1 120 ? 8.401 -16.636 -3.623 1.00 71.56 120 GLY A CA 1
ATOM 940 C C . GLY A 1 120 ? 8.560 -15.128 -3.419 1.00 71.56 120 GLY A C 1
ATOM 941 O O . GLY A 1 120 ? 8.071 -14.597 -2.423 1.00 71.56 120 GLY A O 1
ATOM 942 N N . ASP A 1 121 ? 9.152 -14.426 -4.385 1.00 73.75 121 ASP A N 1
ATOM 943 C CA . ASP A 1 121 ? 9.365 -12.973 -4.323 1.00 73.75 121 ASP A CA 1
ATOM 944 C C . ASP A 1 121 ? 8.031 -12.216 -4.357 1.00 73.75 121 ASP A C 1
ATOM 946 O O . ASP A 1 121 ? 7.807 -11.261 -3.609 1.00 73.75 121 ASP A O 1
ATOM 950 N N . MET A 1 122 ? 7.088 -12.709 -5.163 1.00 71.88 122 MET A N 1
ATOM 951 C CA . MET A 1 122 ? 5.725 -12.174 -5.224 1.00 71.88 122 MET A CA 1
ATOM 952 C C . MET A 1 122 ? 4.973 -12.369 -3.900 1.00 71.88 122 MET A C 1
ATOM 954 O O . MET A 1 122 ? 4.276 -11.464 -3.434 1.00 71.88 122 MET A O 1
ATOM 958 N N . PHE A 1 123 ? 5.138 -13.529 -3.258 1.00 76.38 123 PHE A N 1
ATOM 959 C CA . PHE A 1 123 ? 4.529 -13.809 -1.959 1.00 76.38 123 PHE A CA 1
ATOM 960 C C . PHE A 1 123 ? 5.123 -12.945 -0.835 1.00 76.38 123 PHE A C 1
ATOM 962 O O . PHE A 1 123 ? 4.386 -12.448 0.021 1.00 76.38 123 PHE A O 1
ATOM 969 N N . GLN A 1 124 ? 6.436 -12.702 -0.854 1.00 80.50 124 GLN A N 1
ATOM 970 C CA . GLN A 1 124 ? 7.090 -11.795 0.092 1.00 80.50 124 GLN A CA 1
ATOM 971 C C . GLN A 1 124 ? 6.594 -10.354 -0.064 1.00 80.50 124 GLN A C 1
ATOM 973 O O . GLN A 1 124 ? 6.268 -9.713 0.936 1.00 80.50 124 GLN A O 1
ATOM 978 N N . ALA A 1 125 ? 6.455 -9.862 -1.298 1.00 77.69 125 ALA A N 1
ATOM 979 C CA . ALA A 1 125 ? 5.905 -8.533 -1.564 1.00 77.69 125 ALA A CA 1
ATOM 980 C C . ALA A 1 125 ? 4.457 -8.391 -1.054 1.00 77.69 125 ALA A C 1
ATOM 982 O O . ALA A 1 125 ? 4.096 -7.377 -0.451 1.00 77.69 125 ALA A O 1
ATOM 983 N N . TYR A 1 126 ? 3.637 -9.433 -1.219 1.00 81.50 126 TYR A N 1
ATOM 984 C CA . TYR A 1 126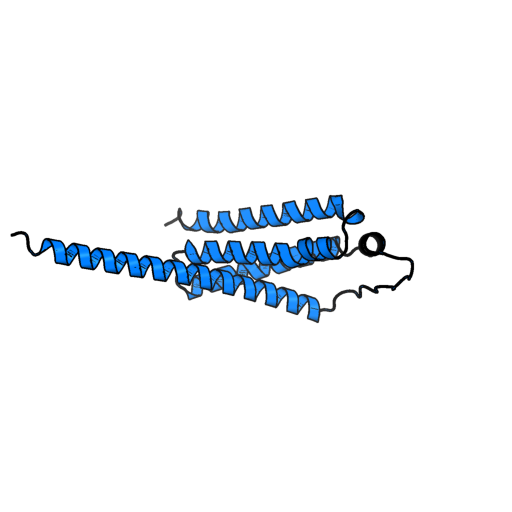 ? 2.281 -9.478 -0.670 1.00 81.50 126 TYR A CA 1
ATOM 985 C C . TYR A 1 126 ? 2.270 -9.405 0.864 1.00 81.50 126 TYR A C 1
ATOM 987 O O . TYR A 1 126 ? 1.549 -8.591 1.451 1.00 81.50 126 TYR A O 1
ATOM 995 N N . LEU A 1 127 ? 3.087 -10.230 1.526 1.00 84.81 127 LEU A N 1
ATOM 996 C CA . LEU A 1 127 ? 3.204 -10.221 2.984 1.00 84.81 127 LEU A CA 1
ATOM 997 C C . LEU A 1 127 ? 3.672 -8.861 3.503 1.00 84.81 127 LEU A C 1
ATOM 999 O O . LEU A 1 127 ? 3.157 -8.384 4.515 1.00 84.81 127 LEU A O 1
ATOM 1003 N N . LEU A 1 128 ? 4.596 -8.217 2.788 1.00 87.31 128 LEU A N 1
ATOM 1004 C CA . LEU A 1 128 ? 5.091 -6.889 3.121 1.00 87.31 128 LEU A CA 1
ATOM 1005 C C . LEU A 1 128 ? 3.967 -5.846 3.082 1.00 87.31 128 LEU A C 1
ATOM 1007 O O . LEU A 1 128 ? 3.793 -5.100 4.046 1.00 87.31 128 LEU A O 1
ATOM 1011 N N . ASN A 1 129 ? 3.150 -5.838 2.024 1.00 86.88 129 ASN A N 1
ATOM 1012 C CA . ASN A 1 129 ? 1.998 -4.939 1.911 1.00 86.88 129 ASN A CA 1
ATOM 1013 C C . ASN A 1 129 ? 1.008 -5.137 3.064 1.00 86.88 129 ASN A C 1
ATOM 1015 O O . ASN A 1 129 ? 0.597 -4.174 3.716 1.00 86.88 129 ASN A O 1
ATOM 1019 N N . VAL A 1 130 ? 0.654 -6.389 3.368 1.00 88.12 130 VAL A N 1
ATOM 1020 C CA . VAL A 1 130 ? -0.253 -6.706 4.480 1.00 88.12 130 VAL A CA 1
ATOM 1021 C C . VAL A 1 130 ? 0.336 -6.247 5.817 1.00 88.12 130 VAL A C 1
ATOM 1023 O O . VAL A 1 130 ? -0.368 -5.617 6.612 1.00 88.12 130 VAL A O 1
ATOM 1026 N N . ALA A 1 131 ? 1.626 -6.500 6.055 1.00 89.69 131 ALA A N 1
ATOM 1027 C CA . ALA A 1 131 ? 2.313 -6.099 7.277 1.00 89.69 131 ALA A CA 1
ATOM 1028 C C . ALA A 1 131 ? 2.308 -4.574 7.460 1.00 89.69 131 ALA A C 1
ATOM 1030 O O . ALA A 1 131 ? 1.857 -4.084 8.497 1.00 89.69 131 ALA A O 1
ATOM 1031 N N . PHE A 1 132 ? 2.724 -3.811 6.445 1.00 89.38 132 PHE A N 1
ATOM 1032 C CA . PHE A 1 132 ? 2.750 -2.345 6.500 1.00 89.38 132 PHE A CA 1
ATOM 1033 C C . PHE A 1 132 ? 1.359 -1.738 6.681 1.00 89.38 132 PHE A C 1
ATOM 1035 O O . PHE A 1 132 ? 1.180 -0.786 7.445 1.00 89.38 132 PHE A O 1
ATOM 1042 N N . SER A 1 133 ? 0.352 -2.326 6.042 1.00 89.94 133 SER A N 1
ATOM 1043 C CA . SER A 1 133 ? -1.041 -1.920 6.201 1.00 89.94 133 SER A CA 1
ATOM 1044 C C . SER A 1 133 ? -1.534 -2.139 7.641 1.00 89.94 133 SER A C 1
ATOM 1046 O O . SER A 1 133 ? -2.118 -1.239 8.257 1.00 89.94 133 SER A O 1
ATOM 1048 N N . CYS A 1 134 ? -1.214 -3.291 8.238 1.00 88.69 134 CYS A N 1
ATOM 1049 C CA . CYS A 1 134 ? -1.545 -3.592 9.632 1.00 88.69 134 CYS A CA 1
ATOM 1050 C C . CYS A 1 134 ? -0.819 -2.667 10.617 1.00 88.69 134 CYS A C 1
ATOM 1052 O O . CYS A 1 134 ? -1.451 -2.158 11.546 1.00 88.69 134 CYS A O 1
ATOM 1054 N N . ILE A 1 135 ? 0.476 -2.417 10.399 1.00 91.50 135 ILE A N 1
ATOM 1055 C CA . ILE A 1 135 ? 1.292 -1.512 11.219 1.00 91.50 135 ILE A CA 1
ATOM 1056 C C . ILE A 1 135 ? 0.713 -0.094 11.177 1.00 91.50 135 ILE A C 1
ATOM 1058 O O . ILE A 1 135 ? 0.478 0.505 12.229 1.00 91.50 135 ILE A O 1
ATOM 1062 N N . GLY A 1 136 ? 0.395 0.420 9.984 1.00 88.81 136 GLY A N 1
ATOM 1063 C CA . GLY A 1 136 ? -0.246 1.724 9.828 1.00 88.81 136 GLY A CA 1
ATOM 1064 C C . GLY A 1 136 ? -1.547 1.808 10.627 1.00 88.81 136 GLY A C 1
ATOM 1065 O O . GLY A 1 136 ? -1.711 2.691 11.474 1.00 88.81 136 GLY A O 1
ATOM 1066 N N . CYS A 1 137 ? -2.448 0.837 10.443 1.00 88.31 137 CYS A N 1
ATOM 1067 C CA . CYS A 1 137 ? -3.716 0.789 11.175 1.00 88.31 137 CYS A CA 1
ATOM 1068 C C . CYS A 1 137 ? -3.525 0.698 12.699 1.00 88.31 137 CYS A C 1
ATOM 1070 O O . CYS A 1 137 ? -4.301 1.299 13.452 1.00 88.31 137 CYS A O 1
ATOM 1072 N N . PHE A 1 138 ? -2.508 -0.032 13.167 1.00 88.81 138 PHE A N 1
ATOM 1073 C CA . PHE A 1 138 ? -2.180 -0.140 14.586 1.00 88.81 138 PHE A CA 1
ATOM 1074 C C . PHE A 1 138 ? -1.808 1.217 15.181 1.00 88.81 138 PHE A C 1
ATOM 1076 O O . PHE A 1 138 ? -2.428 1.637 16.161 1.00 88.81 138 PHE A O 1
ATOM 1083 N N . PHE A 1 139 ? -0.869 1.933 14.557 1.00 89.12 139 PHE A N 1
ATOM 1084 C CA . PHE A 1 139 ? -0.446 3.254 15.020 1.00 89.12 139 PHE A CA 1
ATOM 1085 C C . PHE A 1 139 ? -1.591 4.272 14.993 1.00 89.12 139 PHE A C 1
ATOM 1087 O O . PHE A 1 139 ? -1.793 4.996 15.970 1.00 89.12 139 PHE A O 1
ATOM 1094 N N . GLY A 1 140 ? -2.401 4.281 13.931 1.00 85.12 140 GLY A N 1
ATOM 1095 C CA . GLY A 1 140 ? -3.558 5.176 13.839 1.00 85.12 140 GLY A CA 1
ATOM 1096 C C . GLY A 1 140 ? -4.569 4.928 14.962 1.00 85.12 140 GLY A C 1
ATOM 1097 O O . GLY A 1 140 ? -5.046 5.861 15.614 1.00 85.12 140 GLY A O 1
ATOM 1098 N N . ASN A 1 141 ? -4.850 3.657 15.255 1.00 85.81 141 ASN A N 1
ATOM 1099 C CA . ASN A 1 141 ? -5.760 3.285 16.334 1.00 85.81 141 ASN A CA 1
ATOM 1100 C C . ASN A 1 141 ? -5.169 3.572 17.729 1.00 85.81 141 ASN A C 1
ATOM 1102 O O . ASN A 1 141 ? -5.906 3.975 18.626 1.00 85.81 141 ASN A O 1
ATOM 1106 N N . PHE A 1 142 ? -3.856 3.403 17.919 1.00 86.25 142 PHE A N 1
ATOM 1107 C CA . PHE A 1 142 ? -3.163 3.737 19.168 1.00 86.25 142 PHE A CA 1
ATOM 1108 C C . PHE A 1 142 ? -3.260 5.233 19.494 1.00 86.25 142 PHE A C 1
ATOM 1110 O O . PHE A 1 142 ? -3.624 5.605 20.611 1.00 86.25 142 PHE A O 1
ATOM 1117 N N . ILE A 1 143 ? -3.019 6.100 18.505 1.00 84.88 143 ILE A N 1
ATOM 1118 C CA . ILE A 1 143 ? -3.130 7.556 18.674 1.00 84.88 143 ILE A CA 1
ATOM 1119 C C . ILE A 1 143 ? -4.570 7.961 18.996 1.00 84.88 143 ILE A C 1
ATOM 1121 O O . ILE A 1 143 ? -4.784 8.781 19.891 1.00 84.88 143 ILE A O 1
ATOM 1125 N N . LYS A 1 144 ? -5.560 7.363 18.319 1.00 82.56 144 LYS A N 1
ATOM 1126 C CA . LYS A 1 144 ? -6.980 7.615 18.603 1.00 82.56 144 LYS A CA 1
ATOM 1127 C C . LYS A 1 144 ? -7.317 7.315 20.066 1.00 82.56 144 LYS A C 1
ATOM 1129 O O . LYS A 1 144 ? -7.838 8.186 20.758 1.00 82.56 144 LYS A O 1
ATOM 1134 N N . ILE A 1 145 ? -6.944 6.128 20.551 1.00 81.25 145 ILE A N 1
ATOM 1135 C CA . ILE A 1 145 ? -7.196 5.697 21.935 1.00 81.25 145 ILE A CA 1
ATOM 1136 C C . ILE A 1 145 ? -6.515 6.635 22.937 1.00 81.25 145 ILE A C 1
ATOM 1138 O O . ILE A 1 145 ? -7.130 7.026 23.926 1.00 81.25 145 ILE A O 1
ATOM 1142 N N . ASN A 1 146 ? -5.263 7.030 22.695 1.00 81.62 146 ASN A N 1
ATOM 1143 C CA . ASN A 1 146 ? -4.561 7.953 23.589 1.00 81.62 146 ASN A CA 1
ATOM 1144 C C . ASN A 1 146 ? -5.216 9.339 23.632 1.00 81.62 146 ASN A C 1
ATOM 1146 O O . ASN A 1 146 ? -5.248 9.968 24.690 1.00 81.62 146 ASN A O 1
ATOM 1150 N N . LYS A 1 147 ? -5.765 9.811 22.508 1.00 80.00 147 LYS A N 1
ATOM 1151 C CA . LYS A 1 147 ? -6.500 11.078 22.452 1.00 80.00 147 LYS A CA 1
ATOM 1152 C C . LYS A 1 147 ? -7.834 10.992 23.200 1.00 80.00 147 LYS A C 1
ATOM 1154 O O . LYS A 1 147 ? -8.149 11.896 23.965 1.00 80.00 147 LYS A O 1
ATOM 1159 N N . GLU A 1 148 ? -8.574 9.898 23.030 1.00 77.06 148 GLU A N 1
ATOM 1160 C CA . GLU A 1 148 ? -9.834 9.646 23.744 1.00 77.06 148 GLU A CA 1
ATOM 1161 C C . GLU A 1 148 ? -9.615 9.514 25.262 1.00 77.06 148 GLU A C 1
ATOM 1163 O O . GLU A 1 148 ? -10.358 10.111 26.037 1.00 77.06 148 GLU A O 1
ATOM 1168 N N . LYS A 1 149 ? -8.543 8.837 25.702 1.00 72.62 149 LYS A N 1
ATOM 1169 C CA . LYS A 1 149 ? -8.164 8.756 27.126 1.00 72.62 149 LYS A CA 1
ATOM 1170 C C . LYS A 1 149 ? -7.829 10.121 27.732 1.00 72.62 149 LYS A C 1
ATOM 1172 O O . LYS A 1 149 ? -8.271 10.423 28.835 1.00 72.62 149 LYS A O 1
ATOM 1177 N N . LYS A 1 150 ? -7.076 10.965 27.014 1.00 69.19 150 LYS A N 1
ATOM 1178 C CA . LYS A 1 150 ? -6.774 12.334 27.467 1.00 69.19 150 LYS A CA 1
ATOM 1179 C C . LYS A 1 150 ? -8.035 13.202 27.552 1.00 69.19 150 LYS A C 1
ATOM 1181 O O . LYS A 1 150 ? -8.179 13.954 28.507 1.00 69.19 150 LYS A O 1
ATOM 1186 N N . ALA A 1 151 ? -8.956 13.067 26.597 1.00 64.69 151 ALA A N 1
ATOM 1187 C CA . ALA A 1 151 ? -10.225 13.795 26.612 1.00 64.69 151 ALA A CA 1
ATOM 1188 C C . ALA A 1 151 ? -11.141 13.364 27.774 1.00 64.69 151 ALA A C 1
ATOM 1190 O O . ALA A 1 151 ? -11.737 14.222 28.421 1.00 64.69 151 ALA A O 1
ATOM 1191 N N . GLY A 1 152 ? -11.207 12.063 28.081 1.00 57.97 152 GLY A N 1
ATOM 1192 C CA . GLY A 1 152 ? -11.974 11.541 29.219 1.00 57.97 152 GLY A CA 1
ATOM 1193 C C . GLY A 1 152 ? -11.452 12.026 30.576 1.00 57.97 152 GLY A C 1
ATOM 1194 O O . GLY A 1 152 ? -12.242 12.438 31.421 1.00 57.97 152 GLY A O 1
ATOM 1195 N N . ASN A 1 153 ? -10.126 12.079 30.758 1.00 55.41 153 ASN A N 1
ATOM 1196 C CA . ASN A 1 153 ? -9.532 12.649 31.973 1.00 55.41 153 ASN A CA 1
ATOM 1197 C C . ASN A 1 153 ? -9.816 14.156 32.115 1.00 55.41 153 ASN A C 1
ATOM 1199 O O . ASN A 1 153 ? -10.060 14.619 33.223 1.00 55.41 153 ASN A O 1
ATOM 1203 N N . CYS A 1 154 ? -9.843 14.927 31.021 1.00 49.81 154 CYS A N 1
ATOM 1204 C CA . CYS A 1 154 ? -10.224 16.344 31.081 1.00 49.81 154 CYS A CA 1
ATOM 1205 C C . CYS A 1 154 ? -11.696 16.553 31.478 1.00 49.81 154 CYS A C 1
ATOM 1207 O O . CYS A 1 154 ? -12.001 17.532 32.153 1.00 49.81 154 CYS A O 1
ATOM 1209 N N . GLN A 1 155 ? -12.603 15.649 31.096 1.00 49.78 155 GLN A N 1
ATOM 1210 C CA . GLN A 1 155 ? -14.012 15.742 31.494 1.00 49.78 155 GLN A CA 1
ATOM 1211 C C . GLN A 1 155 ? -14.243 15.377 32.965 1.00 49.78 155 GLN A C 1
ATOM 1213 O O . GLN A 1 155 ? -15.065 16.020 33.609 1.00 49.78 155 GLN A O 1
ATOM 1218 N N . GLN A 1 156 ? -13.496 14.416 33.522 1.00 48.44 156 GLN A N 1
ATOM 1219 C CA . GLN A 1 156 ? -13.557 14.123 34.961 1.00 48.44 156 GLN A CA 1
ATOM 1220 C C . GLN A 1 156 ? -13.014 15.277 35.812 1.00 48.44 156 GLN A C 1
ATOM 1222 O O . GLN A 1 156 ? -13.637 15.642 36.801 1.00 48.44 156 GLN A O 1
ATOM 1227 N N . VAL A 1 157 ? -11.912 15.919 35.407 1.00 48.41 157 VAL A N 1
ATOM 1228 C CA . VAL A 1 157 ? -11.372 17.087 36.134 1.00 48.41 157 VAL A CA 1
ATOM 1229 C C . VAL A 1 157 ? -12.330 18.290 36.069 1.00 48.41 157 VAL A C 1
ATOM 1231 O O . VAL A 1 157 ? -12.457 19.021 37.045 1.00 48.41 157 VAL A O 1
ATOM 1234 N N . GLY A 1 158 ? -13.064 18.463 34.964 1.00 46.72 158 GLY A N 1
ATOM 1235 C CA . GLY A 1 158 ? -14.094 19.502 34.838 1.00 46.72 158 GLY A CA 1
ATOM 1236 C C . GLY A 1 158 ? -15.373 19.256 35.652 1.00 46.72 158 GLY A C 1
ATOM 1237 O O . GLY A 1 158 ? -16.097 20.207 35.920 1.00 46.72 158 GLY A O 1
ATOM 1238 N N . GLN A 1 159 ? -15.660 18.013 36.059 1.00 45.47 159 GLN A N 1
ATOM 1239 C CA . GLN A 1 159 ? -16.788 17.707 36.951 1.00 45.47 159 GLN A CA 1
ATOM 1240 C C . GLN A 1 159 ? -16.431 17.894 38.431 1.00 45.47 159 GLN A C 1
ATOM 1242 O O . GLN A 1 159 ? -17.256 18.404 39.177 1.00 45.47 159 GLN A O 1
ATOM 1247 N N . VAL A 1 160 ? -15.194 17.586 38.839 1.00 46.62 160 VAL A N 1
ATOM 1248 C CA . VAL A 1 160 ? -14.731 17.810 40.226 1.00 46.62 160 VAL A CA 1
ATOM 1249 C C . VAL A 1 160 ? -14.578 19.309 40.544 1.00 46.62 160 VAL A C 1
ATOM 1251 O O . VAL A 1 160 ? -14.717 19.718 41.690 1.00 46.62 160 VAL A O 1
ATOM 1254 N N . GLY A 1 161 ? -14.339 20.154 39.534 1.00 44.28 161 GLY A N 1
ATOM 1255 C CA . GLY A 1 161 ? -14.262 21.612 39.700 1.00 44.28 161 GLY A CA 1
ATOM 1256 C C . GLY A 1 161 ? -15.608 22.330 39.876 1.00 44.28 161 GLY A C 1
ATOM 1257 O O . GLY A 1 161 ? -15.605 23.481 40.288 1.00 44.28 161 GLY A O 1
ATOM 1258 N N . ASN A 1 162 ? -16.736 21.669 39.591 1.00 46.00 162 ASN A N 1
ATOM 1259 C CA . ASN A 1 162 ? -18.082 22.250 39.713 1.00 46.00 162 ASN A CA 1
ATOM 1260 C C . ASN A 1 162 ? -18.831 21.806 40.987 1.00 46.00 162 ASN A C 1
ATOM 1262 O O . ASN A 1 162 ? -19.973 22.207 41.181 1.00 46.00 162 ASN A O 1
ATOM 1266 N N . GLU A 1 163 ? -18.224 20.985 41.852 1.00 43.19 163 GLU A N 1
ATOM 1267 C CA . GLU A 1 163 ? -18.821 20.555 43.133 1.00 43.19 163 GLU A CA 1
ATOM 1268 C C . GLU A 1 163 ? -18.440 21.451 44.329 1.00 43.19 163 GLU A C 1
ATOM 1270 O O . GLU A 1 163 ? -18.878 21.188 45.445 1.00 43.19 163 GLU A O 1
ATOM 1275 N N . TYR A 1 164 ? -17.669 22.525 44.113 1.00 44.06 164 TYR A N 1
ATOM 1276 C CA . TYR A 1 164 ? -17.245 23.458 45.172 1.00 44.06 164 TYR A CA 1
ATOM 1277 C C . TYR A 1 164 ? -17.839 24.872 45.065 1.00 44.06 164 TYR A C 1
ATOM 1279 O O . TYR A 1 164 ? -17.489 25.726 45.873 1.00 44.06 164 TYR A O 1
ATOM 1287 N N . ASP A 1 165 ? -18.761 25.102 44.126 1.00 41.53 165 ASP A N 1
ATOM 1288 C CA . ASP A 1 165 ? -19.522 26.353 44.006 1.00 41.53 165 ASP A CA 1
ATOM 1289 C C . ASP A 1 165 ? -21.013 26.092 44.281 1.00 41.53 165 ASP A C 1
ATOM 1291 O O . ASP A 1 165 ? -21.848 26.137 43.375 1.00 41.53 165 ASP A O 1
ATOM 1295 N N . HIS A 1 166 ? -21.352 25.783 45.536 1.00 40.03 166 HIS A N 1
ATOM 1296 C CA . HIS A 1 166 ? -22.706 25.953 46.071 1.00 40.03 166 HIS A CA 1
ATOM 1297 C C . HIS A 1 166 ? -22.705 26.179 47.582 1.00 40.03 166 HIS A C 1
ATOM 1299 O O . HIS A 1 166 ? -22.007 25.427 48.299 1.00 40.03 166 HIS A O 1
#

pLDDT: mean 72.85, std 13.94, range [40.03, 91.5]

Radius of gyration: 22.46 Å; chains: 1; bounding box: 60×43×69 Å

Secondary structure (DSSP, 8-state):
--TTHHHHHHHHHHHHHHHHHHHHHHHHHGGG--HHHHHIIIIIHHHHHHHHHHHHHHHH--S-HHHHHHHHHHHHHHHHHHHHHHHHHH--HHHHHHHHHHH--SSS------PPPPHHHHHHHHHHHHHHHHHHHHHHHHHHHHHHHHHHHHHHHHHHTTSS--

Organism: NCBI:txid39486

Sequence (166 aa):
MKKKNSKNILLWCISCAVFLSTSVYIMMNLEKLNILTYLLLVAFLPVLILGITSFIYGFLSDLKKYRKYGVVITMAVIYSVIGMMLNLYFVDSVVMNHIIENTKVSSESVSMTVQSGTTGDMFQAYLLNVAFSCIGCFFGNFIKINKEKKAGNCQQVGQVGNEYDH

Foldseek 3Di:
DPPLVVVLVVLLVVLVVVLVVLLVVCVVCLLQAAPVRCCCSLQVVLLVSLLQSLLVQLQSDPDDPVVSLVVLLVSLQVSLVVSVVSVVVCPDVVSVVSNLVNHDDDDDPPPDDPDDDDPVNSVVSSVSSSVSSNVSSVNSNVVNVVVVVVVVVVVVVVVVVPVPPD